Protein AF-A0A0D8Y625-F1 (afdb_monomer)

pLDDT: mean 75.14, std 14.76, range [44.44, 95.25]

Structure (mmCIF, N/CA/C/O backbone):
data_AF-A0A0D8Y625-F1
#
_entry.id   AF-A0A0D8Y625-F1
#
loop_
_atom_site.group_PDB
_atom_site.id
_atom_site.type_symbol
_atom_site.label_atom_id
_atom_site.label_alt_id
_atom_site.label_comp_id
_atom_site.label_asym_id
_atom_site.label_entity_id
_atom_site.label_seq_id
_atom_site.pdbx_PDB_ins_code
_atom_site.Cartn_x
_atom_site.Cartn_y
_atom_site.Cartn_z
_atom_site.occupancy
_atom_site.B_iso_or_equiv
_atom_site.auth_seq_id
_atom_site.auth_comp_id
_atom_site.auth_asym_id
_atom_site.auth_atom_id
_atom_site.pdbx_PDB_model_num
ATOM 1 N N . MET A 1 1 ? 73.255 22.645 -86.435 1.00 48.59 1 MET A N 1
ATOM 2 C CA . MET A 1 1 ? 72.875 23.816 -85.618 1.00 48.59 1 MET A CA 1
ATOM 3 C C . MET A 1 1 ? 71.368 24.003 -85.693 1.00 48.59 1 MET A C 1
ATOM 5 O O . MET A 1 1 ? 70.902 24.605 -86.645 1.00 48.59 1 MET A O 1
ATOM 9 N N . SER A 1 2 ? 70.614 23.474 -84.730 1.00 44.44 2 SER A N 1
ATOM 10 C CA . SER A 1 2 ? 69.251 23.946 -84.432 1.00 44.44 2 SER A CA 1
ATOM 11 C C . SER A 1 2 ? 68.787 23.323 -83.115 1.00 44.44 2 SER A C 1
ATOM 13 O O . SER A 1 2 ? 68.331 22.187 -83.039 1.00 44.44 2 SER A O 1
ATOM 15 N N . ARG A 1 3 ? 68.997 24.069 -82.030 1.00 50.53 3 ARG A N 1
ATOM 16 C CA . ARG A 1 3 ? 68.569 23.719 -80.675 1.00 50.53 3 ARG A CA 1
ATOM 17 C C . ARG A 1 3 ? 67.108 24.154 -80.548 1.00 50.53 3 ARG A C 1
ATOM 19 O O . ARG A 1 3 ? 66.845 25.351 -80.498 1.00 50.53 3 ARG A O 1
ATOM 26 N N . LEU A 1 4 ? 66.163 23.214 -80.552 1.00 58.78 4 LEU A N 1
ATOM 27 C CA . LEU A 1 4 ? 64.748 23.531 -80.343 1.00 58.78 4 LEU A CA 1
ATOM 28 C C . LEU A 1 4 ? 64.493 23.705 -78.840 1.00 58.78 4 LEU A C 1
ATOM 30 O O . LEU A 1 4 ? 64.608 22.764 -78.057 1.00 58.78 4 LEU A O 1
ATOM 34 N N . VAL A 1 5 ? 64.208 24.942 -78.440 1.00 59.66 5 VAL A N 1
ATOM 35 C CA . VAL A 1 5 ? 63.871 25.327 -77.066 1.00 59.66 5 VAL A CA 1
ATOM 36 C C . VAL A 1 5 ? 62.381 25.070 -76.847 1.00 59.66 5 VAL A C 1
ATOM 38 O O . VAL A 1 5 ? 61.543 25.662 -77.521 1.00 59.66 5 VAL A O 1
ATOM 41 N N . ILE A 1 6 ? 62.041 24.199 -75.896 1.00 57.97 6 ILE A N 1
ATOM 42 C CA . ILE A 1 6 ? 60.656 23.981 -75.463 1.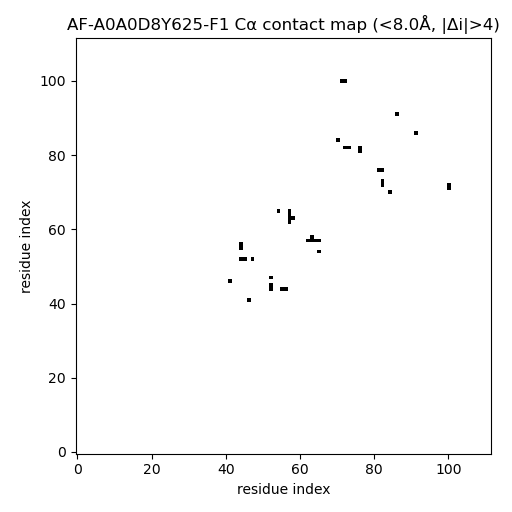00 57.97 6 ILE A CA 1
ATOM 43 C C . ILE A 1 6 ? 60.303 25.084 -74.458 1.00 57.97 6 ILE A C 1
ATOM 45 O O . ILE A 1 6 ? 60.695 25.022 -73.292 1.00 57.97 6 ILE A O 1
ATOM 49 N N . GLN A 1 7 ? 59.570 26.106 -74.900 1.00 59.09 7 GLN A N 1
ATOM 50 C CA . GLN A 1 7 ? 58.936 27.068 -73.997 1.00 59.09 7 GLN A CA 1
ATOM 51 C C . GLN A 1 7 ? 57.705 26.420 -73.352 1.00 59.09 7 GLN A C 1
ATOM 53 O O . GLN A 1 7 ? 56.691 26.184 -74.005 1.00 59.09 7 GLN A O 1
ATOM 58 N N . LYS A 1 8 ? 57.786 26.132 -72.050 1.00 56.31 8 LYS A N 1
ATOM 59 C CA . LYS A 1 8 ? 56.619 25.770 -71.238 1.00 56.31 8 LYS A CA 1
ATOM 60 C C . LYS A 1 8 ? 55.852 27.044 -70.890 1.00 56.31 8 LYS A C 1
ATOM 62 O O . LYS A 1 8 ? 56.275 27.802 -70.022 1.00 56.31 8 LYS A O 1
ATOM 67 N N . VAL A 1 9 ? 54.732 27.273 -71.566 1.00 61.62 9 VAL A N 1
ATOM 68 C CA . VAL A 1 9 ? 53.763 28.304 -71.181 1.00 61.62 9 VAL A CA 1
ATOM 69 C C . VAL A 1 9 ? 52.894 27.718 -70.070 1.00 61.62 9 VAL A C 1
ATOM 71 O O . VAL A 1 9 ? 52.077 26.834 -70.315 1.00 61.62 9 VAL A O 1
ATOM 74 N N . PHE A 1 10 ? 53.101 28.166 -68.834 1.00 55.47 10 PHE A N 1
ATOM 75 C CA . PHE A 1 10 ? 52.200 27.857 -67.726 1.00 55.47 10 PHE A CA 1
ATOM 76 C C . PHE A 1 10 ? 51.018 28.833 -67.779 1.00 55.47 10 PHE A C 1
ATOM 78 O O . PHE A 1 10 ? 51.253 30.040 -67.690 1.00 55.47 10 PHE A O 1
ATOM 85 N N . PRO A 1 11 ? 49.759 28.377 -67.912 1.00 54.91 11 PRO A N 1
ATOM 86 C CA . PRO A 1 11 ? 48.629 29.280 -67.781 1.00 54.91 11 PRO A CA 1
ATOM 87 C C . PRO A 1 11 ? 48.512 29.710 -66.315 1.00 54.91 11 PRO A C 1
ATOM 89 O O . PRO A 1 11 ? 48.328 28.889 -65.414 1.00 54.91 11 PRO A O 1
ATOM 92 N N . THR A 1 12 ? 48.628 31.012 -66.066 1.00 60.91 12 THR A N 1
ATOM 93 C CA . THR A 1 12 ? 48.269 31.621 -64.788 1.00 60.91 12 THR A CA 1
ATOM 94 C C . THR A 1 12 ? 46.756 31.518 -64.616 1.00 60.91 12 THR A C 1
ATOM 96 O O . THR A 1 12 ? 45.984 32.295 -65.173 1.00 60.91 12 THR A O 1
ATOM 99 N N . PHE A 1 13 ? 46.309 30.524 -63.849 1.00 59.00 13 PHE A N 1
ATOM 100 C CA . PHE A 1 13 ? 44.918 30.439 -63.419 1.00 59.00 13 PHE A CA 1
ATOM 101 C C . PHE A 1 13 ? 44.584 31.664 -62.553 1.00 59.00 13 PHE A C 1
ATOM 103 O O . PHE A 1 13 ? 45.261 31.887 -61.542 1.00 59.00 13 PHE A O 1
ATOM 110 N N . PRO A 1 14 ? 43.554 32.465 -62.888 1.00 59.69 14 PRO A N 1
ATOM 111 C CA . PRO A 1 14 ? 43.115 33.517 -61.991 1.00 59.69 14 PRO A CA 1
ATOM 112 C C . PRO A 1 14 ? 42.540 32.861 -60.734 1.00 59.69 14 PRO A C 1
ATOM 114 O O . PRO A 1 14 ? 41.652 32.008 -60.806 1.00 59.69 14 PRO A O 1
ATOM 117 N N . LYS A 1 15 ? 43.058 33.254 -59.566 1.00 61.09 15 LYS A N 1
ATOM 118 C CA . LYS A 1 15 ? 42.494 32.880 -58.268 1.00 61.09 15 LYS A CA 1
ATOM 119 C C . LYS A 1 15 ? 41.085 33.467 -58.195 1.00 61.09 15 LYS A C 1
ATOM 121 O O . LYS A 1 15 ? 40.916 34.646 -57.903 1.00 61.09 15 LYS A O 1
ATOM 126 N N . ARG A 1 16 ? 40.070 32.655 -58.499 1.00 56.03 16 ARG A N 1
ATOM 127 C CA . ARG A 1 16 ? 38.679 32.969 -58.168 1.00 56.03 16 ARG A CA 1
ATOM 128 C C . ARG A 1 16 ? 38.592 33.030 -56.649 1.00 56.03 16 ARG A C 1
ATOM 130 O O . ARG A 1 16 ? 38.609 31.997 -55.987 1.00 56.03 16 ARG A O 1
ATOM 137 N N . THR A 1 17 ? 38.532 34.238 -56.106 1.00 59.84 17 THR A N 1
ATOM 138 C CA . THR A 1 17 ? 38.144 34.462 -54.718 1.00 59.84 17 THR A CA 1
ATOM 139 C C . THR A 1 17 ? 36.710 33.965 -54.585 1.00 59.84 17 THR A C 1
ATOM 141 O O . THR A 1 17 ? 35.771 34.632 -55.015 1.00 59.84 17 THR A O 1
ATOM 144 N N . LEU A 1 18 ? 36.532 32.747 -54.073 1.00 60.41 18 LEU A N 1
ATOM 145 C CA . LEU A 1 18 ? 35.223 32.287 -53.644 1.00 60.41 18 LEU A CA 1
ATOM 146 C C . LEU A 1 18 ? 34.855 33.157 -52.444 1.00 60.41 18 LEU A C 1
ATOM 148 O O . LEU A 1 18 ? 35.396 32.977 -51.355 1.00 60.41 18 LEU A O 1
ATOM 152 N N . LEU A 1 19 ? 33.978 34.137 -52.659 1.00 57.94 19 LEU A N 1
ATOM 153 C CA . LEU A 1 19 ? 33.233 34.750 -51.571 1.00 57.94 19 LEU A CA 1
ATOM 154 C C . LEU A 1 19 ? 32.374 33.634 -50.980 1.00 57.94 19 LEU A C 1
ATOM 156 O O . LEU A 1 19 ? 31.296 33.313 -51.477 1.00 57.94 19 LEU A O 1
ATOM 160 N N . TYR A 1 20 ? 32.928 32.967 -49.972 1.00 59.66 20 TYR A N 1
ATOM 161 C CA . TYR A 1 20 ? 32.199 32.070 -49.100 1.00 59.66 20 TYR A CA 1
ATOM 162 C C . TYR A 1 20 ? 31.195 32.936 -48.346 1.00 59.66 20 TYR A C 1
ATOM 164 O O . TYR A 1 20 ? 31.483 33.492 -47.289 1.00 59.66 20 TYR A O 1
ATOM 172 N N . ASN A 1 21 ? 30.010 33.092 -48.928 1.00 57.97 21 ASN A N 1
ATOM 173 C CA . ASN A 1 21 ? 28.848 33.483 -48.160 1.00 57.97 21 ASN A CA 1
ATOM 174 C C . ASN A 1 21 ? 28.583 32.310 -47.216 1.00 57.97 21 ASN A C 1
ATOM 176 O O . ASN A 1 21 ? 27.919 31.344 -47.593 1.00 57.97 21 ASN A O 1
ATOM 180 N N . SER A 1 22 ? 29.134 32.367 -46.001 1.00 61.53 22 SER A N 1
ATOM 181 C CA . SER A 1 22 ? 28.612 31.583 -44.890 1.00 61.53 22 SER A CA 1
ATOM 182 C C . SER A 1 22 ? 27.183 32.042 -44.656 1.00 61.53 22 SER A C 1
ATOM 184 O O . SER A 1 22 ? 26.922 32.899 -43.810 1.00 61.53 22 SER A O 1
ATOM 186 N N . VAL A 1 23 ? 26.233 31.482 -45.395 1.00 59.00 23 VAL A N 1
ATOM 187 C CA . VAL A 1 23 ? 24.871 31.422 -44.894 1.00 59.00 23 VAL A CA 1
ATOM 188 C C . VAL A 1 23 ? 24.941 30.409 -43.760 1.00 59.00 23 VAL A C 1
ATOM 190 O O . VAL A 1 23 ? 24.735 29.212 -43.954 1.00 59.00 23 VAL A O 1
ATOM 193 N N . VAL A 1 24 ? 25.327 30.879 -42.571 1.00 63.84 24 VAL A N 1
ATOM 194 C CA . VAL A 1 24 ? 25.035 30.165 -41.334 1.00 63.84 24 VAL A CA 1
ATOM 195 C C . VAL A 1 24 ? 23.520 30.197 -41.243 1.00 63.84 24 VAL A C 1
ATOM 197 O O . VAL A 1 24 ? 22.920 31.138 -40.732 1.00 63.84 24 VAL A O 1
ATOM 200 N N . SER A 1 25 ? 22.890 29.191 -41.846 1.00 62.84 25 SER A N 1
ATOM 201 C CA . SER A 1 25 ? 21.504 28.868 -41.574 1.00 62.84 25 SER A CA 1
ATOM 202 C C . SER A 1 25 ? 21.486 28.463 -40.108 1.00 62.84 25 SER A C 1
ATOM 204 O O . SER A 1 25 ? 21.806 27.326 -39.756 1.00 62.84 25 SER A O 1
ATOM 206 N N . HIS A 1 26 ? 21.209 29.431 -39.233 1.00 63.44 26 HIS A N 1
ATOM 207 C CA . HIS A 1 26 ? 20.716 29.125 -37.907 1.00 63.44 26 HIS A CA 1
ATOM 208 C C . HIS A 1 26 ? 19.472 28.282 -38.154 1.00 63.44 26 HIS A C 1
ATOM 210 O O . HIS A 1 26 ? 18.444 28.791 -38.599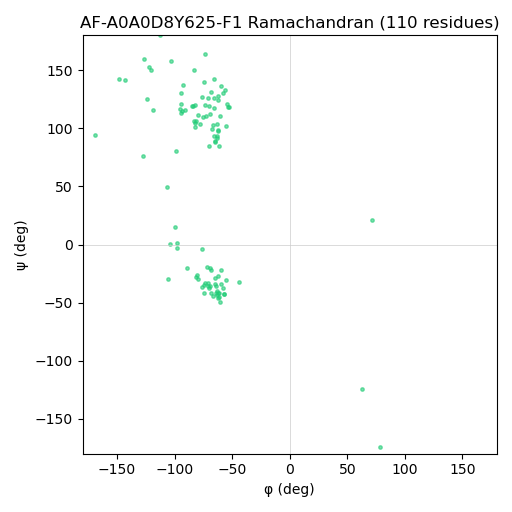 1.00 63.44 26 HIS A O 1
ATOM 216 N N . ARG A 1 27 ? 19.594 26.964 -37.982 1.00 63.84 27 ARG A N 1
ATOM 217 C CA . ARG A 1 27 ? 18.418 26.108 -37.937 1.00 63.84 27 ARG A CA 1
ATOM 218 C C . ARG A 1 27 ? 17.635 26.631 -36.746 1.00 63.84 27 ARG A C 1
ATOM 220 O O . ARG A 1 27 ? 18.128 26.540 -35.623 1.00 63.84 27 ARG A O 1
ATOM 227 N N . ASN A 1 28 ? 16.493 27.261 -37.000 1.00 64.12 28 ASN A N 1
ATOM 228 C CA . ASN A 1 28 ? 15.584 27.628 -35.930 1.00 64.12 28 ASN A CA 1
ATOM 229 C C . ASN A 1 28 ? 15.314 26.335 -35.155 1.00 64.12 28 ASN A C 1
ATOM 231 O O . ASN A 1 28 ? 14.874 25.346 -35.743 1.00 64.12 28 ASN A O 1
ATOM 235 N N . LEU A 1 29 ? 15.687 26.304 -33.874 1.00 68.00 29 LEU A N 1
ATOM 236 C CA . LEU A 1 29 ? 15.264 25.226 -32.988 1.00 68.00 29 LEU A CA 1
ATOM 237 C C . LEU A 1 29 ? 13.737 25.210 -33.040 1.00 68.00 29 LEU A C 1
ATOM 239 O O . LEU A 1 29 ? 13.123 26.276 -32.998 1.00 68.00 29 LEU A O 1
ATOM 243 N N . ALA A 1 30 ? 13.143 24.028 -33.200 1.00 67.19 30 ALA A N 1
ATOM 244 C CA . ALA A 1 30 ? 11.695 23.900 -33.202 1.00 67.19 30 ALA A CA 1
ATOM 245 C C . ALA A 1 30 ? 11.149 24.534 -31.916 1.00 67.19 30 ALA A C 1
ATOM 247 O O . ALA A 1 30 ? 11.554 24.166 -30.813 1.00 67.19 30 ALA A O 1
ATOM 248 N N . THR A 1 31 ? 10.292 25.543 -32.072 1.00 69.69 31 THR A N 1
ATOM 249 C CA . THR A 1 31 ? 9.725 26.310 -30.956 1.00 69.69 31 THR A CA 1
ATOM 250 C C . THR A 1 31 ? 8.764 25.462 -30.126 1.00 69.69 31 THR A C 1
ATOM 252 O O . THR A 1 31 ? 8.522 25.761 -28.960 1.00 69.69 31 THR A O 1
ATOM 255 N N . GLU A 1 32 ? 8.233 24.398 -30.726 1.00 70.31 32 GLU A N 1
ATOM 256 C CA . GLU A 1 32 ? 7.278 23.482 -30.126 1.00 70.31 32 GLU A CA 1
ATOM 257 C C . GLU A 1 32 ? 7.545 22.048 -30.589 1.00 70.31 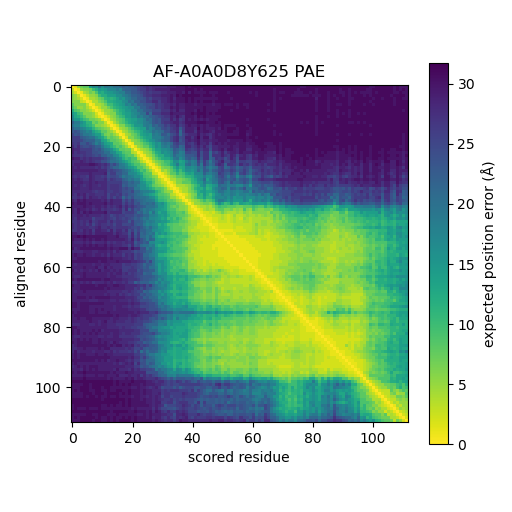32 GLU A C 1
ATOM 259 O O . GLU A 1 32 ? 7.903 21.798 -31.740 1.00 70.31 32 GLU A O 1
ATOM 264 N N . ALA A 1 33 ? 7.388 21.102 -29.666 1.00 68.56 33 ALA A N 1
ATOM 265 C CA . ALA A 1 33 ? 7.308 19.689 -29.988 1.00 68.56 33 ALA A CA 1
ATOM 266 C C . ALA A 1 33 ? 5.860 19.402 -30.402 1.00 68.56 33 ALA A C 1
ATOM 268 O O . ALA A 1 33 ? 4.982 19.372 -29.536 1.00 68.56 33 ALA A O 1
ATOM 269 N N . SER A 1 34 ? 5.593 19.228 -31.700 1.00 69.12 34 SER A N 1
ATOM 270 C CA . SER A 1 34 ? 4.267 18.782 -32.126 1.00 69.12 34 SER A CA 1
ATOM 271 C C . SER A 1 34 ? 4.075 17.326 -31.655 1.00 69.12 34 SER A C 1
ATOM 273 O O . SER A 1 34 ? 4.976 16.502 -31.840 1.00 69.12 34 SER A O 1
ATOM 275 N N . PRO A 1 35 ? 2.954 16.966 -31.001 1.00 68.69 35 PRO A N 1
ATOM 276 C CA . PRO A 1 35 ? 2.724 15.590 -30.543 1.00 68.69 35 PRO A CA 1
ATOM 277 C C . PRO A 1 35 ? 2.726 14.555 -31.681 1.00 68.69 35 PRO A C 1
ATOM 279 O O . PRO A 1 35 ? 2.974 13.376 -31.453 1.00 68.69 35 PRO A O 1
ATOM 282 N N . GLU A 1 36 ? 2.473 15.009 -32.907 1.00 69.62 36 GLU A N 1
ATOM 283 C CA . GLU A 1 36 ? 2.433 14.218 -34.136 1.00 69.62 36 GLU A CA 1
ATOM 284 C C . GLU A 1 36 ? 3.837 13.754 -34.565 1.00 69.62 36 GLU A C 1
ATOM 286 O O . GLU A 1 36 ? 3.990 12.636 -35.060 1.00 69.62 36 GLU A O 1
ATOM 291 N N . ASP A 1 37 ? 4.872 14.564 -34.294 1.00 69.06 37 ASP A N 1
ATOM 292 C CA . ASP A 1 37 ? 6.274 14.276 -34.639 1.00 69.06 37 ASP A CA 1
ATOM 293 C C . ASP A 1 37 ? 6.901 13.161 -33.780 1.00 69.06 37 ASP A C 1
ATOM 295 O O . ASP A 1 37 ? 7.907 12.565 -34.171 1.00 69.06 37 ASP A O 1
ATOM 299 N N . TYR A 1 38 ? 6.318 12.861 -32.612 1.00 63.91 38 TYR A N 1
ATOM 300 C CA . TYR A 1 38 ? 6.833 11.868 -31.656 1.00 63.91 38 TYR A CA 1
ATOM 301 C C . TYR A 1 38 ? 6.058 10.538 -31.649 1.00 63.91 38 TYR A C 1
ATOM 303 O O . TYR A 1 38 ? 6.443 9.609 -30.935 1.00 63.91 38 TYR A O 1
ATOM 311 N N . GLY A 1 39 ? 5.022 10.398 -32.484 1.00 70.56 39 GLY A N 1
ATOM 312 C CA . GLY A 1 39 ? 4.235 9.170 -32.618 1.00 70.56 39 GLY A CA 1
ATOM 313 C C . GLY A 1 39 ? 3.198 8.942 -31.508 1.00 70.56 39 GLY A C 1
ATOM 314 O O . GLY A 1 39 ? 2.947 9.797 -30.664 1.00 70.56 39 GLY A O 1
ATOM 315 N N . TYR A 1 40 ? 2.547 7.772 -31.550 1.00 72.38 40 TYR A N 1
ATOM 316 C CA . TYR A 1 40 ? 1.476 7.366 -30.630 1.00 72.38 40 TYR A CA 1
ATOM 317 C C . TYR A 1 40 ? 1.915 7.506 -29.166 1.00 72.38 40 TYR A C 1
ATOM 319 O O . TYR A 1 40 ? 2.859 6.832 -28.749 1.00 72.38 40 TYR A O 1
ATOM 327 N N . TYR A 1 41 ? 1.226 8.363 -28.395 1.00 77.94 41 TYR A N 1
ATOM 328 C CA . TYR A 1 41 ? 1.485 8.480 -26.963 1.00 77.94 41 TYR A CA 1
ATOM 329 C C . TYR A 1 41 ? 1.099 7.158 -26.312 1.00 77.94 41 TYR A C 1
ATOM 331 O O . TYR A 1 41 ? -0.058 6.738 -26.394 1.00 77.94 41 TYR A O 1
ATOM 339 N N . PRO A 1 42 ? 2.060 6.468 -25.719 1.00 79.00 42 PRO A N 1
ATOM 340 C CA . PRO A 1 42 ? 1.820 5.101 -25.346 1.00 79.00 42 PRO A CA 1
ATOM 341 C C . PRO A 1 42 ? 1.097 5.033 -23.999 1.00 79.00 42 PRO A C 1
ATOM 343 O O . PRO A 1 42 ? 1.233 5.923 -23.156 1.00 79.00 42 PRO A O 1
ATOM 346 N N . ASP A 1 43 ? 0.286 3.990 -23.815 1.00 86.06 43 ASP A N 1
ATOM 347 C CA . ASP A 1 43 ? -0.563 3.858 -22.631 1.00 86.06 43 ASP A CA 1
ATOM 348 C C . ASP A 1 43 ? 0.315 3.875 -21.362 1.00 86.06 43 ASP A C 1
ATOM 350 O O . ASP A 1 43 ? 1.302 3.126 -21.288 1.00 86.06 43 ASP A O 1
ATOM 354 N N . PRO A 1 44 ? -0.018 4.696 -20.348 1.00 85.56 44 PRO A N 1
ATOM 355 C CA . PRO A 1 44 ? 0.626 4.657 -19.039 1.00 85.56 44 PRO A CA 1
ATOM 356 C C . PRO A 1 44 ? 0.836 3.241 -18.477 1.00 85.56 44 PRO A C 1
ATOM 358 O O .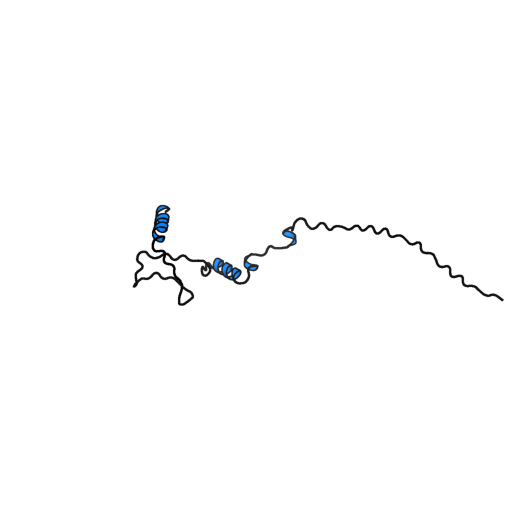 PRO A 1 44 ? 1.836 2.993 -17.803 1.00 85.56 44 PRO A O 1
ATOM 361 N N . LEU A 1 45 ? -0.051 2.284 -18.777 1.00 88.81 45 LEU A N 1
ATOM 362 C CA . LEU A 1 45 ? 0.101 0.887 -18.353 1.00 88.81 45 LEU A CA 1
ATOM 363 C C . LEU A 1 45 ? 1.257 0.148 -19.052 1.00 88.81 45 LEU A C 1
ATOM 365 O O . LEU A 1 45 ? 1.917 -0.705 -18.442 1.00 88.81 45 LEU A O 1
ATOM 369 N N . GLU A 1 46 ? 1.496 0.442 -20.328 1.00 87.75 46 GLU A N 1
ATOM 370 C CA . GLU A 1 46 ? 2.578 -0.163 -21.108 1.00 87.75 46 GLU A CA 1
ATOM 371 C C . GLU A 1 46 ? 3.942 0.412 -20.716 1.00 87.75 46 GLU A C 1
ATOM 373 O O . GLU A 1 46 ? 4.922 -0.336 -20.657 1.00 87.75 46 GLU A O 1
ATOM 378 N N . HIS A 1 47 ? 3.977 1.706 -20.377 1.00 90.69 47 HIS A N 1
ATOM 379 C CA . HIS A 1 47 ? 5.189 2.453 -20.005 1.00 90.69 47 HIS A CA 1
ATOM 380 C C . HIS A 1 47 ? 5.607 2.262 -18.561 1.00 90.69 47 HIS A C 1
ATOM 382 O O . HIS A 1 47 ? 6.796 2.338 -18.243 1.00 90.69 47 HIS A O 1
ATOM 388 N N . ALA A 1 48 ? 4.651 1.980 -17.680 1.00 94.38 48 ALA A N 1
ATOM 389 C CA . ALA A 1 48 ? 4.951 1.683 -16.295 1.00 94.38 48 ALA A CA 1
ATOM 390 C C . ALA A 1 48 ? 5.866 0.454 -16.193 1.00 94.38 48 ALA A C 1
ATOM 392 O O . ALA A 1 48 ? 5.650 -0.587 -16.822 1.00 94.38 48 ALA A O 1
ATOM 393 N N . THR A 1 49 ? 6.873 0.534 -15.325 1.00 94.50 49 THR A N 1
ATOM 394 C CA . THR A 1 49 ? 7.792 -0.578 -15.050 1.00 94.50 49 THR A CA 1
ATOM 395 C C . THR A 1 49 ? 7.878 -0.875 -13.554 1.00 94.50 49 THR A C 1
ATOM 397 O O . THR A 1 49 ? 7.500 -0.080 -12.692 1.00 94.50 49 THR A O 1
ATOM 400 N N . GLY A 1 50 ? 8.324 -2.086 -13.213 1.00 94.69 50 GLY A N 1
ATOM 401 C CA . GLY A 1 50 ? 8.585 -2.473 -11.826 1.00 94.69 50 GLY A CA 1
ATOM 402 C C . GLY A 1 50 ? 7.347 -2.462 -10.920 1.00 94.69 50 GLY A C 1
ATOM 403 O O . GLY A 1 50 ? 6.371 -3.174 -11.168 1.00 94.69 50 GLY A O 1
ATOM 404 N N . ARG A 1 51 ? 7.424 -1.715 -9.808 1.00 93.12 51 ARG A N 1
ATOM 405 C CA . ARG A 1 51 ? 6.367 -1.655 -8.780 1.00 93.12 51 ARG A CA 1
ATOM 406 C C . ARG A 1 51 ? 5.126 -0.924 -9.280 1.00 93.12 51 ARG A C 1
ATOM 408 O O . ARG A 1 51 ? 4.022 -1.353 -8.966 1.00 93.12 51 ARG A O 1
ATOM 415 N N . GLU A 1 52 ? 5.310 0.125 -10.070 1.00 92.94 52 GLU A N 1
ATOM 416 C CA . GLU A 1 52 ? 4.217 0.929 -10.611 1.00 92.94 52 GLU A CA 1
ATOM 417 C C . GLU A 1 52 ? 3.292 0.082 -11.487 1.00 92.94 52 GLU A C 1
ATOM 419 O O . GLU A 1 52 ? 2.093 0.007 -11.226 1.00 92.94 52 GLU A O 1
ATOM 424 N N . LYS A 1 53 ? 3.860 -0.687 -12.425 1.00 94.62 53 LY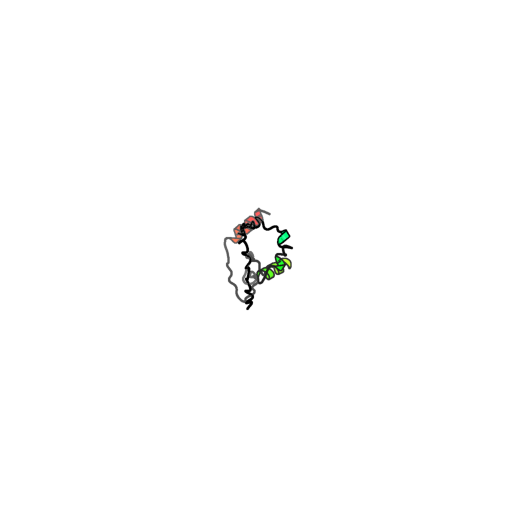S A N 1
ATOM 425 C CA . LYS A 1 53 ? 3.085 -1.603 -13.273 1.00 94.62 53 LYS A CA 1
ATOM 426 C C . LYS A 1 53 ? 2.286 -2.619 -12.457 1.00 94.62 53 LYS A C 1
ATOM 428 O O . LYS A 1 53 ? 1.123 -2.876 -12.747 1.00 94.62 53 LYS A O 1
ATOM 433 N N . LYS A 1 54 ? 2.896 -3.186 -11.408 1.00 93.56 54 LYS A N 1
ATOM 434 C CA . LYS A 1 54 ? 2.223 -4.144 -10.513 1.00 93.56 54 LYS A CA 1
ATOM 435 C C . LYS A 1 54 ? 1.051 -3.506 -9.767 1.00 93.56 54 LYS A C 1
ATOM 437 O O . LYS A 1 54 ? 0.019 -4.150 -9.620 1.00 93.56 54 LYS A O 1
ATOM 442 N N . MET A 1 55 ? 1.203 -2.260 -9.320 1.00 93.81 55 MET A N 1
ATOM 443 C CA . MET A 1 55 ? 0.130 -1.511 -8.664 1.00 93.81 55 MET A CA 1
ATOM 444 C C . MET A 1 55 ? -1.018 -1.203 -9.631 1.00 93.81 55 MET A C 1
ATOM 446 O O . MET A 1 55 ? -2.173 -1.416 -9.274 1.00 93.81 55 MET A O 1
ATOM 450 N N . LEU A 1 56 ? -0.711 -0.764 -10.857 1.00 92.50 56 LEU A N 1
ATOM 451 C CA . LEU A 1 56 ? -1.718 -0.477 -11.884 1.00 92.50 56 LEU A CA 1
ATOM 452 C C . LEU A 1 56 ? -2.507 -1.732 -12.275 1.00 92.50 56 LEU A C 1
ATOM 454 O O . LEU A 1 56 ? -3.733 -1.704 -12.287 1.00 92.50 56 LEU A O 1
ATOM 458 N N . LEU A 1 57 ? -1.821 -2.853 -12.514 1.00 93.81 57 LEU A N 1
ATOM 459 C CA . LEU A 1 57 ? -2.472 -4.128 -12.830 1.00 93.81 57 LEU A CA 1
ATOM 460 C C . LEU A 1 57 ? -3.351 -4.635 -11.682 1.00 93.81 57 LEU A C 1
ATOM 462 O O . LEU A 1 57 ? -4.456 -5.109 -11.930 1.00 93.81 57 LEU A O 1
ATOM 466 N N . ALA A 1 58 ? -2.887 -4.517 -10.435 1.00 94.19 58 ALA A N 1
ATOM 467 C CA . ALA A 1 58 ? -3.686 -4.888 -9.270 1.00 94.19 58 ALA A CA 1
ATOM 468 C C . ALA A 1 58 ? -4.957 -4.033 -9.179 1.00 94.19 58 ALA A C 1
ATOM 470 O O . ALA A 1 58 ? -6.050 -4.573 -9.050 1.00 94.19 58 ALA A O 1
ATOM 471 N N . ARG A 1 59 ? -4.837 -2.716 -9.366 1.00 91.69 59 ARG A N 1
ATOM 472 C CA . ARG A 1 59 ? -5.984 -1.803 -9.348 1.00 91.69 59 ARG A CA 1
ATOM 473 C C . ARG A 1 59 ? -7.002 -2.116 -10.447 1.00 91.69 59 ARG A C 1
ATOM 475 O O . ARG A 1 59 ? -8.198 -2.102 -10.178 1.00 91.69 59 ARG A O 1
ATOM 482 N N . LEU A 1 60 ? -6.540 -2.437 -11.659 1.00 92.19 60 LEU A N 1
ATOM 483 C CA . LEU A 1 60 ? -7.412 -2.858 -12.764 1.00 92.19 60 LEU A CA 1
ATOM 484 C C . LEU A 1 60 ? -8.110 -4.195 -12.480 1.00 92.19 60 LEU A C 1
ATOM 486 O O . LEU A 1 60 ? -9.260 -4.376 -12.864 1.00 92.19 60 LEU A O 1
ATOM 490 N N . ALA A 1 61 ? -7.441 -5.110 -11.775 1.00 95.25 61 ALA A N 1
ATOM 491 C CA . ALA A 1 61 ? -8.022 -6.373 -11.324 1.00 95.25 61 ALA A CA 1
ATOM 492 C C . ALA A 1 61 ? -8.959 -6.225 -10.106 1.00 95.25 61 ALA A C 1
ATOM 494 O O . ALA A 1 61 ? -9.542 -7.216 -9.671 1.00 95.25 61 ALA A O 1
ATOM 495 N N . GLY A 1 62 ? -9.096 -5.019 -9.539 1.00 91.88 62 GLY A N 1
ATOM 496 C CA . GLY A 1 62 ? -9.848 -4.786 -8.302 1.00 91.88 62 GLY A CA 1
ATOM 497 C C . GLY A 1 62 ? -9.155 -5.332 -7.048 1.00 91.88 62 GLY A C 1
ATOM 498 O O . GLY A 1 62 ? -9.803 -5.583 -6.037 1.00 91.88 62 GLY A O 1
ATOM 499 N N . ASP A 1 63 ? -7.845 -5.545 -7.118 1.00 91.62 63 ASP A N 1
ATOM 500 C CA . ASP A 1 63 ? -7.018 -6.053 -6.035 1.00 91.62 63 ASP A CA 1
ATOM 501 C C . ASP A 1 63 ? -6.386 -4.895 -5.248 1.00 91.62 63 ASP A C 1
ATOM 503 O O . ASP A 1 63 ? -5.630 -4.075 -5.774 1.00 91.62 63 ASP A O 1
ATOM 507 N N . ASP A 1 64 ? -6.683 -4.852 -3.954 1.00 87.31 64 ASP A N 1
ATOM 508 C CA . ASP A 1 64 ? -6.383 -3.749 -3.043 1.00 87.31 64 ASP A CA 1
ATOM 509 C C . ASP A 1 64 ? -5.123 -3.981 -2.182 1.00 87.31 64 ASP A C 1
ATOM 511 O O . ASP A 1 64 ? -4.876 -3.268 -1.204 1.00 87.31 64 ASP A O 1
ATOM 515 N N . ARG A 1 65 ? -4.278 -4.958 -2.545 1.00 86.69 65 ARG A N 1
ATOM 516 C CA . ARG A 1 65 ? -3.034 -5.299 -1.819 1.00 86.69 65 ARG A CA 1
ATOM 517 C C . ARG A 1 65 ? -2.057 -4.136 -1.630 1.00 86.69 65 ARG A C 1
ATOM 519 O O . ARG A 1 65 ? -1.285 -4.149 -0.671 1.00 86.69 65 ARG A O 1
ATOM 526 N N . TYR A 1 66 ? -2.030 -3.177 -2.553 1.00 87.62 66 TYR A N 1
ATOM 527 C CA . TYR A 1 66 ? -1.090 -2.050 -2.524 1.00 87.62 66 TYR A CA 1
ATOM 528 C C . TYR A 1 66 ? -1.686 -0.766 -1.941 1.00 87.62 66 TYR A C 1
ATOM 530 O O . TYR A 1 66 ? -0.966 0.227 -1.813 1.00 87.62 66 TYR A O 1
ATOM 538 N N . GLU A 1 67 ? -2.971 -0.774 -1.586 1.00 85.69 67 GLU A N 1
ATOM 539 C CA . GLU A 1 67 ? -3.665 0.399 -1.070 1.00 85.69 67 GLU A CA 1
ATOM 540 C C . GLU A 1 67 ? -3.616 0.439 0.467 1.00 85.69 67 GLU A C 1
ATOM 542 O O . GLU A 1 67 ? -3.787 -0.588 1.135 1.00 85.69 67 GLU A O 1
ATOM 547 N N . PRO A 1 68 ? -3.361 1.613 1.072 1.00 83.56 68 PRO A N 1
ATOM 548 C CA . PRO A 1 68 ? -3.361 1.747 2.520 1.00 83.56 68 PRO A CA 1
ATOM 549 C C . PRO A 1 68 ? -4.787 1.606 3.062 1.00 83.56 68 PRO A C 1
ATOM 551 O O . PRO A 1 68 ? -5.633 2.475 2.862 1.00 83.56 68 PRO A O 1
ATOM 554 N N . LYS A 1 69 ? -5.046 0.519 3.794 1.00 84.19 69 LYS A N 1
ATOM 555 C CA . LYS A 1 69 ? -6.345 0.270 4.431 1.00 84.19 69 LYS A CA 1
ATOM 556 C C . LYS A 1 69 ? -6.365 0.748 5.874 1.00 84.19 69 LYS A C 1
ATOM 558 O O . LYS A 1 69 ? -5.507 0.378 6.678 1.00 84.19 69 LYS A O 1
ATOM 563 N N . VAL A 1 70 ? -7.398 1.512 6.212 1.00 84.38 70 VAL A N 1
ATOM 564 C CA . VAL A 1 70 ? -7.709 1.884 7.593 1.00 84.38 70 VAL A CA 1
ATOM 565 C C . VAL A 1 70 ? -8.717 0.882 8.144 1.00 84.38 70 VAL A C 1
ATOM 567 O O . VAL A 1 70 ? -9.846 0.800 7.669 1.00 84.38 70 VAL A O 1
ATOM 570 N N . TYR A 1 71 ? -8.308 0.113 9.154 1.00 84.81 71 TYR A N 1
ATOM 571 C CA . TYR A 1 71 ? -9.193 -0.819 9.851 1.00 84.81 71 TYR A CA 1
ATOM 572 C C . TYR A 1 71 ? -9.752 -0.161 11.104 1.00 84.81 71 TYR A C 1
ATOM 574 O O . TYR A 1 71 ? -9.016 0.161 12.039 1.00 84.81 71 TYR A O 1
ATOM 582 N N . TYR A 1 72 ? -11.066 0.014 11.134 1.00 82.81 72 TYR A N 1
ATOM 583 C CA . TYR A 1 72 ? -11.757 0.542 12.299 1.00 82.81 72 TYR A CA 1
ATOM 584 C C . TYR A 1 72 ? -11.846 -0.514 13.398 1.00 82.81 72 TYR A C 1
ATOM 586 O O . TYR A 1 72 ? -12.115 -1.689 13.147 1.00 82.81 72 TYR A O 1
ATOM 594 N N . ARG A 1 73 ? -11.647 -0.091 14.649 1.00 82.62 73 ARG A N 1
ATOM 595 C CA . ARG A 1 73 ? -11.977 -0.915 15.814 1.00 82.62 73 ARG A CA 1
ATOM 596 C C . ARG A 1 73 ? -13.483 -1.202 15.846 1.00 82.62 73 ARG A C 1
ATOM 598 O O . ARG A 1 73 ? -14.275 -0.264 15.816 1.00 82.62 73 ARG A O 1
ATOM 605 N N . ALA A 1 74 ? -13.858 -2.475 15.962 1.00 81.06 74 ALA A N 1
ATOM 606 C CA . ALA A 1 74 ? -15.234 -2.872 16.245 1.00 81.06 74 ALA A CA 1
ATOM 607 C C . ALA A 1 74 ? -15.660 -2.410 17.650 1.00 81.06 74 ALA A C 1
ATOM 609 O O . ALA A 1 74 ? -14.868 -2.474 18.593 1.00 81.06 74 ALA A O 1
ATOM 610 N N . GLU A 1 75 ? -16.917 -1.986 17.801 1.00 78.12 75 GLU A N 1
ATOM 611 C CA . GLU A 1 75 ? -17.453 -1.452 19.065 1.00 78.12 75 GLU A CA 1
ATOM 612 C C . GLU A 1 75 ? -17.304 -2.439 20.226 1.00 78.12 75 GLU A C 1
ATOM 614 O O . GLU A 1 75 ? -16.867 -2.071 21.312 1.00 78.12 75 GLU A O 1
ATOM 619 N N . SER A 1 76 ? -17.582 -3.717 19.966 1.00 80.12 76 SER A N 1
ATOM 620 C CA . SER A 1 76 ? -17.506 -4.797 20.948 1.00 80.12 76 SER A CA 1
ATOM 621 C C . SER A 1 76 ? -16.283 -5.701 20.711 1.00 80.12 76 SER A C 1
ATOM 623 O O . SER A 1 76 ? -16.420 -6.921 20.596 1.00 80.12 76 SER A O 1
ATOM 625 N N . SER A 1 77 ? -15.089 -5.127 20.545 1.00 83.50 77 SER A N 1
ATOM 626 C CA . SER A 1 77 ? -13.861 -5.931 20.431 1.00 83.50 77 SER A CA 1
ATOM 627 C C . SER A 1 77 ? -13.498 -6.519 21.797 1.00 83.50 77 SER A C 1
ATOM 629 O O . SER A 1 77 ? -13.072 -5.776 22.684 1.00 83.50 77 SER A O 1
ATOM 631 N N . THR A 1 78 ? -13.623 -7.837 21.950 1.00 88.50 78 THR A N 1
ATOM 632 C CA . THR A 1 78 ? -13.227 -8.574 23.163 1.00 88.50 78 THR A CA 1
ATOM 633 C C . THR A 1 78 ? -12.032 -9.487 22.882 1.00 88.50 78 THR A C 1
ATOM 635 O O . THR A 1 78 ? -11.513 -9.511 21.765 1.00 88.50 78 THR A O 1
ATOM 638 N N . LYS A 1 79 ? -11.558 -10.222 23.895 1.00 90.44 79 LYS A N 1
ATOM 639 C CA . LYS A 1 79 ? -10.466 -11.193 23.728 1.00 90.44 79 LYS A CA 1
ATOM 640 C C . LYS A 1 79 ? -10.924 -12.415 22.928 1.00 90.44 79 LYS A C 1
ATOM 642 O O . LYS A 1 79 ? -10.157 -12.953 22.139 1.00 90.44 79 LYS A O 1
ATOM 647 N N . GLU A 1 80 ? -12.171 -12.823 23.127 1.00 94.12 80 GLU A N 1
ATOM 648 C CA . GLU A 1 80 ? -12.812 -13.959 22.461 1.00 94.12 80 GLU A CA 1
ATOM 649 C C . GLU A 1 80 ? -13.146 -13.617 21.005 1.00 94.12 80 GLU A C 1
ATOM 651 O O . GLU A 1 80 ? -13.065 -14.477 20.131 1.00 94.12 80 GLU A O 1
ATOM 656 N N . ARG A 1 81 ? -13.487 -12.347 20.737 1.00 90.25 81 ARG A N 1
ATOM 657 C CA . ARG A 1 81 ? -13.800 -11.831 19.401 1.00 90.25 81 ARG A CA 1
ATOM 658 C C . ARG A 1 81 ? -12.966 -10.581 19.086 1.00 90.25 81 ARG A C 1
ATOM 660 O O . ARG A 1 81 ? -13.487 -9.460 19.155 1.00 90.25 81 ARG A O 1
ATOM 667 N N . PRO A 1 82 ? -11.670 -10.751 18.769 1.00 90.88 82 PRO A N 1
ATOM 668 C CA . PRO A 1 82 ? -10.784 -9.634 18.472 1.00 90.88 82 PRO A CA 1
ATOM 669 C C . PRO A 1 82 ? -11.072 -9.032 17.092 1.00 90.88 82 PRO A C 1
ATOM 671 O O . PRO A 1 82 ? -11.698 -9.652 16.231 1.00 90.88 82 PRO A O 1
ATOM 674 N N . ASN A 1 83 ? -10.563 -7.820 16.862 1.00 89.00 83 ASN A N 1
ATOM 675 C CA . ASN A 1 83 ? -10.572 -7.225 15.530 1.00 89.00 83 ASN A CA 1
ATOM 676 C C . ASN A 1 83 ? -9.525 -7.906 14.640 1.00 89.00 83 ASN A C 1
ATOM 678 O O . ASN A 1 83 ? -8.331 -7.873 14.945 1.00 89.00 83 ASN A O 1
ATOM 682 N N . LEU A 1 84 ? -9.967 -8.509 13.540 1.00 88.88 84 LEU A N 1
ATOM 683 C CA . LEU A 1 84 ? -9.088 -9.209 12.612 1.00 88.88 84 LEU A CA 1
ATOM 684 C C . LEU A 1 84 ? -8.488 -8.213 11.627 1.00 88.88 84 LEU A C 1
ATOM 686 O O . LEU A 1 84 ? -9.200 -7.562 10.868 1.00 88.88 84 LEU A O 1
ATOM 690 N N . VAL A 1 85 ? -7.163 -8.113 11.630 1.00 90.00 85 VAL A N 1
ATOM 691 C CA . VAL A 1 85 ? -6.433 -7.253 10.703 1.00 90.00 85 VAL A CA 1
ATOM 692 C C . VAL A 1 85 ? -5.515 -8.156 9.864 1.00 90.00 85 VAL A C 1
ATOM 694 O O . VAL A 1 85 ? -4.604 -8.768 10.424 1.00 90.00 85 VAL A O 1
ATOM 697 N N . PRO A 1 86 ? -5.701 -8.274 8.540 1.00 89.56 86 PRO A N 1
ATOM 698 C CA . PRO A 1 86 ? -4.943 -9.214 7.709 1.00 89.56 86 PRO A CA 1
ATOM 699 C C . PRO A 1 86 ? -3.522 -8.708 7.453 1.00 89.56 86 PRO A C 1
ATOM 701 O O . PRO A 1 86 ? -3.356 -7.574 7.017 1.00 89.56 86 PRO A O 1
ATOM 704 N N . SER A 1 87 ? -2.494 -9.510 7.732 1.00 89.44 87 SER A N 1
ATOM 705 C CA . SER A 1 87 ? -1.076 -9.172 7.522 1.00 89.44 87 SER A CA 1
ATOM 706 C C . SER A 1 87 ? -0.424 -10.168 6.564 1.00 89.44 87 SER A C 1
ATOM 708 O O . SER A 1 87 ? -0.814 -11.330 6.532 1.00 89.44 87 SER A O 1
ATOM 710 N N . HIS A 1 88 ? 0.576 -9.721 5.802 1.00 89.06 88 HIS A N 1
ATOM 711 C CA . HIS A 1 88 ? 1.423 -10.620 5.010 1.00 89.06 88 HIS A CA 1
ATOM 712 C C . HIS A 1 88 ? 2.520 -11.291 5.859 1.00 89.06 88 HIS A C 1
ATOM 714 O O . HIS A 1 88 ? 2.982 -12.378 5.531 1.00 89.06 88 HIS A O 1
ATOM 720 N N . PHE A 1 89 ? 2.922 -10.644 6.954 1.00 92.31 89 PHE A N 1
ATOM 721 C CA . PHE A 1 89 ? 3.946 -11.107 7.894 1.00 92.31 89 PHE A CA 1
ATOM 722 C C . PHE A 1 89 ? 3.306 -11.658 9.178 1.00 92.31 89 PHE A C 1
ATOM 724 O O . PHE A 1 89 ? 2.172 -11.262 9.477 1.00 92.31 89 PHE A O 1
ATOM 731 N N . PRO A 1 90 ? 4.013 -12.514 9.950 1.00 93.25 90 PRO A N 1
ATOM 732 C CA . PRO A 1 90 ? 3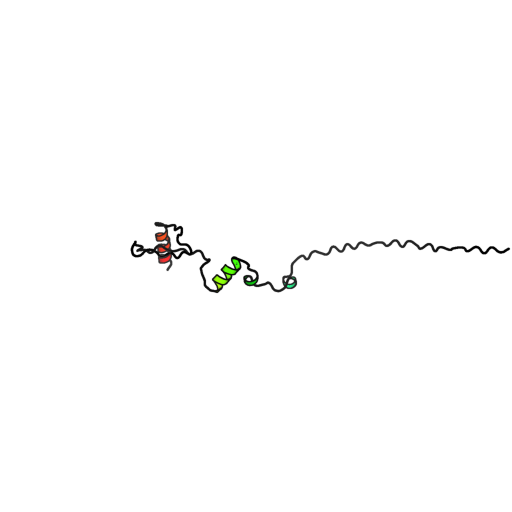.486 -13.076 11.198 1.00 93.25 90 PRO A CA 1
ATOM 733 C C . PRO A 1 90 ? 3.082 -11.993 12.205 1.00 93.25 90 PRO A C 1
ATOM 735 O O . PRO A 1 90 ? 2.034 -12.109 12.832 1.00 93.25 90 PRO A O 1
ATOM 738 N N . ASP A 1 91 ? 3.847 -10.901 12.266 1.00 94.19 91 ASP A N 1
ATOM 739 C CA . ASP A 1 91 ? 3.595 -9.772 13.155 1.00 94.19 91 ASP A CA 1
ATOM 740 C C . ASP A 1 91 ? 3.432 -8.465 12.372 1.00 94.19 91 ASP A C 1
ATOM 742 O O . ASP A 1 91 ? 3.986 -8.283 11.283 1.00 94.19 91 ASP A O 1
ATOM 746 N N . ARG A 1 92 ? 2.673 -7.522 12.941 1.00 90.81 92 ARG A N 1
ATOM 747 C CA . ARG A 1 92 ? 2.504 -6.169 12.398 1.00 90.81 92 ARG A CA 1
ATOM 748 C C . ARG A 1 92 ? 2.298 -5.150 13.513 1.00 90.81 92 ARG A C 1
ATOM 750 O O . ARG A 1 92 ? 1.562 -5.388 14.465 1.00 90.81 92 ARG A O 1
ATOM 757 N N . ILE A 1 93 ? 2.871 -3.968 13.321 1.00 91.44 93 ILE A N 1
ATOM 758 C CA . ILE A 1 93 ? 2.673 -2.803 14.185 1.00 91.44 93 ILE A CA 1
ATOM 759 C C . ILE A 1 93 ? 1.253 -2.244 13.998 1.00 91.44 93 ILE A C 1
ATOM 761 O O . ILE A 1 93 ? 0.839 -1.943 12.878 1.00 91.44 93 ILE A O 1
ATOM 765 N N . ILE A 1 94 ? 0.506 -2.089 15.095 1.00 88.88 94 ILE A N 1
ATOM 766 C CA . ILE A 1 94 ? -0.871 -1.575 15.094 1.00 88.88 94 ILE A CA 1
ATOM 767 C C . ILE A 1 94 ? -0.958 -0.364 16.028 1.00 88.88 94 ILE A C 1
ATOM 769 O O . ILE A 1 94 ? -0.634 -0.460 17.209 1.00 88.88 94 ILE A O 1
ATOM 773 N N . GLY A 1 95 ? -1.438 0.768 15.507 1.00 87.19 95 GLY A N 1
ATOM 774 C CA . GLY A 1 95 ? -1.758 1.954 16.303 1.00 87.19 95 GLY A CA 1
ATOM 775 C C . GLY A 1 95 ? -3.236 1.974 16.691 1.00 87.19 95 GLY A C 1
ATOM 776 O O . GLY A 1 95 ? -4.095 2.131 15.828 1.00 87.19 95 GLY A O 1
ATOM 777 N N . CYS A 1 96 ? -3.553 1.829 17.981 1.00 83.88 96 CYS A N 1
ATOM 778 C CA . CYS A 1 96 ? -4.929 1.936 18.473 1.00 83.88 96 CYS A CA 1
ATOM 779 C C . CYS A 1 96 ? -5.249 3.382 18.884 1.00 83.88 96 CYS A C 1
ATOM 781 O O . CYS A 1 96 ? -4.680 3.907 19.840 1.00 83.88 96 CYS A O 1
ATOM 783 N N . LEU A 1 97 ? -6.191 4.023 18.187 1.00 78.12 97 LEU A N 1
ATOM 784 C CA . LEU A 1 97 ? -6.648 5.385 18.483 1.00 78.12 97 LEU A CA 1
ATOM 785 C C . LEU A 1 97 ? -7.951 5.352 19.298 1.00 78.12 97 LEU A C 1
ATOM 787 O O . LEU A 1 97 ? -9.043 5.530 18.763 1.00 78.12 97 LEU A O 1
ATOM 791 N N . CYS A 1 98 ? -7.849 5.141 20.614 1.00 68.81 98 CYS A N 1
ATOM 792 C CA . CYS A 1 98 ? -9.014 4.890 21.478 1.00 68.81 98 CYS A CA 1
ATOM 793 C C . CYS A 1 98 ? -10.043 6.036 21.571 1.00 68.81 98 CYS A C 1
ATOM 795 O O . CYS A 1 98 ? -11.205 5.764 21.848 1.00 68.81 98 CYS A O 1
ATOM 797 N N . LYS A 1 99 ? -9.649 7.305 21.376 1.00 65.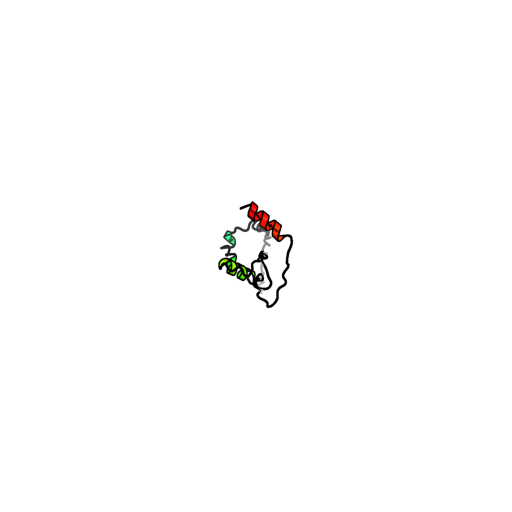88 99 LYS A N 1
ATOM 798 C CA . LYS A 1 99 ? -10.543 8.466 21.593 1.00 65.88 99 LYS A CA 1
ATOM 799 C C . LYS A 1 99 ? -11.053 9.127 20.308 1.00 65.88 99 LYS A C 1
ATOM 801 O O . LYS A 1 99 ? -12.155 9.660 20.303 1.00 65.88 99 LYS A O 1
ATOM 806 N N . PHE A 1 100 ? -10.285 9.090 19.216 1.00 58.69 100 PHE A N 1
ATOM 807 C CA . PHE A 1 100 ? -10.612 9.831 17.988 1.00 58.69 100 PHE A CA 1
ATOM 808 C C . PHE A 1 100 ? -11.681 9.136 17.129 1.00 58.69 100 PHE A C 1
ATOM 810 O O . PHE A 1 100 ? -12.476 9.794 16.462 1.00 58.69 100 PHE A O 1
ATOM 817 N N . GLN A 1 101 ? -11.753 7.803 17.189 1.00 56.62 101 GLN A N 1
ATOM 818 C CA . GLN A 1 101 ? -12.645 7.017 16.335 1.00 56.62 101 GLN A CA 1
ATOM 819 C C . GLN A 1 101 ? -14.142 7.275 16.607 1.00 56.62 101 GLN A C 1
ATOM 821 O O . GLN A 1 101 ? -14.950 7.206 15.683 1.00 56.62 101 GLN A O 1
ATOM 826 N N . TYR A 1 102 ? -14.503 7.652 17.839 1.00 55.72 102 TYR A N 1
ATOM 827 C CA . TYR A 1 102 ? -15.874 8.032 18.199 1.00 55.72 102 TYR A CA 1
ATOM 828 C C . TYR A 1 102 ? -16.354 9.301 17.476 1.00 55.72 102 TYR A C 1
ATOM 830 O O . TYR A 1 102 ? -17.521 9.379 17.109 1.00 55.72 102 TYR A O 1
ATOM 838 N N . TYR A 1 103 ? -15.477 10.283 17.238 1.00 55.41 103 TYR A N 1
ATOM 839 C CA . TYR A 1 103 ? -15.869 11.564 16.635 1.00 55.41 103 TYR A CA 1
ATOM 840 C C . TYR A 1 103 ? -16.111 11.464 15.126 1.00 55.41 103 TYR A C 1
ATOM 842 O O . TYR A 1 103 ? -17.040 12.086 14.618 1.00 55.41 103 TYR A O 1
ATOM 850 N N . LEU A 1 104 ? -15.319 10.655 14.413 1.00 58.78 104 LEU A N 1
ATOM 851 C CA . LEU A 1 104 ? -15.518 10.422 12.979 1.00 58.78 104 LEU A CA 1
ATOM 852 C C . LEU A 1 104 ? -16.796 9.630 12.703 1.00 58.78 104 LEU A C 1
ATOM 854 O O . LEU A 1 104 ? -17.543 9.989 11.800 1.00 58.78 104 LEU A O 1
ATOM 858 N N . LYS A 1 105 ? -17.080 8.597 13.508 1.00 57.22 105 LYS A N 1
ATOM 859 C CA . LYS A 1 105 ? -18.297 7.796 13.338 1.00 57.22 105 LYS A CA 1
ATOM 860 C C . LYS A 1 105 ? -19.559 8.634 13.564 1.00 57.22 105 LYS A C 1
ATOM 862 O O . LYS A 1 105 ? -20.452 8.613 12.729 1.00 57.22 105 LYS A O 1
ATOM 867 N N . LYS A 1 106 ? -19.557 9.476 14.607 1.00 57.88 106 LYS A N 1
ATOM 868 C CA . LYS A 1 106 ? -20.647 10.427 14.876 1.00 57.88 106 LYS A CA 1
ATOM 869 C C . LYS A 1 106 ? -20.873 11.415 13.731 1.00 57.88 106 LYS A C 1
ATOM 871 O O . LYS A 1 106 ? -21.998 11.831 13.512 1.00 57.88 106 LYS A O 1
ATOM 876 N N . LYS A 1 107 ? -19.808 11.820 13.032 1.00 56.81 107 LYS A N 1
ATOM 877 C CA . LYS A 1 107 ? -19.908 12.751 11.905 1.00 56.81 107 LYS A CA 1
ATOM 878 C C . LYS A 1 107 ? -20.486 12.076 10.658 1.00 56.81 107 LYS A C 1
ATOM 880 O O . LYS A 1 107 ? -21.359 12.656 10.034 1.00 56.81 107 LYS A O 1
ATOM 885 N N . VAL A 1 108 ? -20.067 10.842 10.361 1.00 64.38 108 VAL A N 1
ATOM 886 C CA . VAL A 1 108 ? -20.629 10.045 9.253 1.00 64.38 108 VAL A CA 1
ATOM 887 C C . VAL A 1 108 ? -22.108 9.725 9.489 1.00 64.38 108 VAL A C 1
ATOM 889 O O . VAL A 1 108 ? -22.895 9.870 8.569 1.00 64.38 108 VAL A O 1
ATOM 892 N N . GLU A 1 109 ? -22.499 9.363 10.716 1.00 65.44 109 GLU A N 1
ATOM 893 C CA . GLU A 1 109 ? -23.906 9.105 11.081 1.00 65.44 109 GLU A CA 1
ATOM 894 C C . GLU A 1 109 ? -24.786 10.371 11.099 1.00 65.44 109 GLU A C 1
ATOM 896 O O . GLU A 1 109 ? -26.004 10.263 11.042 1.00 65.44 109 GLU A O 1
ATOM 901 N N . LEU A 1 110 ? -24.195 11.567 11.209 1.00 62.59 110 LEU A N 1
ATOM 902 C CA . LEU A 1 110 ? -24.915 12.8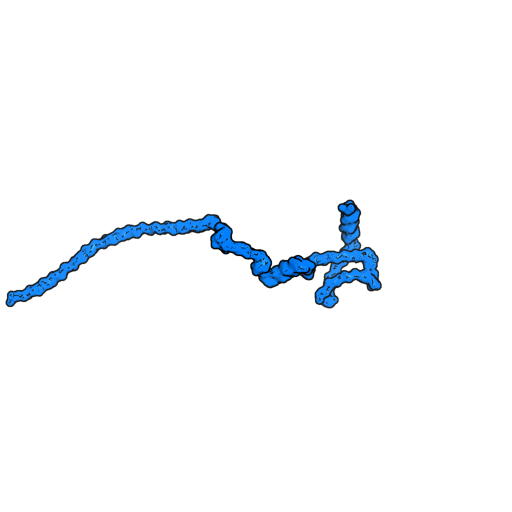48 11.140 1.00 62.59 110 LEU A CA 1
ATOM 903 C C . LEU A 1 110 ? -25.027 13.402 9.711 1.00 62.59 110 LEU A C 1
ATOM 905 O O . LEU A 1 110 ? -25.860 14.270 9.466 1.00 62.59 110 LEU A O 1
ATOM 909 N N . GLU A 1 111 ? -24.170 12.947 8.796 1.00 61.62 111 GLU A N 1
ATOM 910 C CA . GLU A 1 111 ? -24.150 13.353 7.383 1.00 61.62 111 GLU A CA 1
ATOM 911 C C . GLU A 1 111 ? -24.876 12.342 6.463 1.00 61.62 111 GLU A C 1
ATOM 913 O O . GLU A 1 111 ? -24.941 12.567 5.254 1.00 61.62 111 GLU A O 1
ATOM 918 N N . SER A 1 112 ? -25.442 11.262 7.024 1.00 50.72 112 SER A N 1
ATOM 919 C CA . SER A 1 112 ? -26.274 10.246 6.350 1.00 50.72 112 SER A CA 1
ATOM 920 C C . SER A 1 112 ? -27.742 10.340 6.749 1.00 50.72 112 SER A C 1
ATOM 922 O O . SER A 1 112 ? -28.604 10.240 5.851 1.00 50.72 112 SER A O 1
#

Sequence (112 aa):
MSRLVIQKVFPTFPKRTLLYNSVVSHRNLATEASPEDYGYYPDPLEHATGREKKMLLARLAGDDRYEPKVYYRAESSTKERPNLVPSHFPDRIIGCLCKFQYYLKKKVELES

Mean predicted aligned error: 17.66 Å

Foldseek 3Di:
DDDDDDDDDDDDDPPPPPPPPPPVPPPPDPPDDDPVNVDDPDDPLVPDDDPRNVVVVCVVVVHCPPPDDDFDFDPPADPVRHRDDDDPDPDDDDDDDPPVSVVVVVVVVVVD

Nearest PDB structures (foldseek):
  7r7a-assembly1_7  TM=1.521E-01  e=5.890E+00  Saccharomyces cerevisiae BY4741

InterPro domains:
  IPR002124 Cytochrome c oxidase, subunit Vb [PF01215] (38-97)
  IPR002124 Cytochrome c oxidase, subunit Vb [PS51359] (36-112)
  IPR002124 Cytochrome c oxidase, subunit Vb [PTHR10122] (1-96)
  IPR036972 Cytochrome c oxidase, subunit Vb superfamily [G3DSA:2.60.11.10] (37-108)

Radius of gyration: 41.64 Å; Cα contacts (8 Å, |Δi|>4): 20; chains: 1; bounding box: 99×49×109 Å

Secondary structure (DSSP, 8-state):
---------------------------PPPSS--TTTT-SPPPHHHH--HHHHHHHHHHHTT--TTS---PPPPTT--SSSPPP---SSS-------TTTHHHHHHHHHH--

Solvent-accessible surface area (backbone atoms only — not comparable to full-atom values): 8131 Å² total; per-residue (Å²): 143,82,86,84,78,84,80,81,84,77,83,82,75,79,82,75,78,74,79,76,76,78,77,76,73,74,74,75,72,76,91,65,85,58,68,78,83,74,48,83,82,70,55,68,73,76,71,39,58,76,66,59,30,53,48,53,53,30,5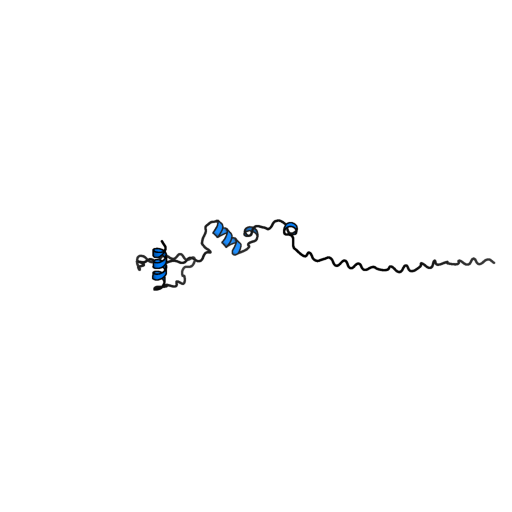2,75,72,72,43,63,89,84,54,94,79,86,81,79,82,56,94,80,57,43,90,93,50,58,79,87,77,93,68,98,52,100,71,79,94,78,87,83,65,89,72,63,58,62,59,55,52,55,49,54,68,71,76,107

Organism: Dictyocaulus viviparus (NCBI:txid29172)